Protein AF-A0A1Q3EKA0-F1 (afdb_monomer_lite)

InterPro domains:
  IPR011009 Protein kinase-like domain superfamily [SSF56112] (58-105)
  IPR051678 Aminoglycoside Phosphotransferase Enzymes [PTHR21310] (17-105)

pLDDT: mean 73.92, std 19.08, range [32.66, 97.12]

Secondary structure (DSSP, 8-state):
-PPPP------------EEEEE-SSEEEEEEEETTTEEEEEEEE------TT-SS----TTHHHHHHHHHHHHHHH--S--PPEEEEE--TT-SSSS-EEEEE--

Foldseek 3Di:
DDDDDDPPPPPPPFDFDWDWDDDLFWIWTWTQGPPPGTKIKIFTDPPDDPVPDPPRDPDLCNVVVVVVVLVCCVVPHPPDGWAWDDWDQCPVCPVVGTMTITDDD

Sequence (105 aa):
MPPPGKNKAGRLKTHFHVQVCTGSHHLTFIAQMSRSGKKLVRVESIYSRRRDSGSGLSSPSKMPSEIATMRYLKDHSTIPIPRIHGYDADADRHVGGTWLVMEYV

Radius of gyration: 19.07 Å; chains: 1; bounding box: 75×29×38 Å

Structure (mmCIF, N/CA/C/O backbone):
data_AF-A0A1Q3EKA0-F1
#
_entry.id   AF-A0A1Q3EKA0-F1
#
loop_
_atom_site.group_PDB
_atom_site.id
_atom_site.type_symbol
_atom_site.label_atom_id
_atom_site.label_alt_id
_atom_site.label_comp_id
_atom_site.label_asym_id
_atom_site.label_entity_id
_atom_site.label_seq_id
_atom_site.pdbx_PDB_ins_code
_atom_site.Cartn_x
_atom_site.Cartn_y
_atom_site.Cartn_z
_atom_site.occupancy
_atom_site.B_iso_or_equiv
_atom_site.auth_seq_id
_atom_site.auth_comp_id
_atom_site.auth_asym_id
_atom_site.auth_atom_id
_atom_site.pdbx_PDB_model_num
ATOM 1 N N . MET A 1 1 ? -52.107 8.979 -20.573 1.00 39.94 1 MET A N 1
ATOM 2 C CA . MET A 1 1 ? -51.158 7.974 -20.047 1.00 39.94 1 MET A CA 1
ATOM 3 C C . MET A 1 1 ? -49.746 8.361 -20.475 1.00 39.94 1 MET A C 1
ATOM 5 O O . MET A 1 1 ? -49.494 8.330 -21.673 1.00 39.94 1 MET A O 1
ATOM 9 N N . PRO A 1 2 ? -48.852 8.793 -19.569 1.00 42.00 2 PRO A N 1
ATOM 10 C CA . PRO A 1 2 ? -47.438 8.969 -19.896 1.00 42.00 2 PRO A CA 1
ATOM 11 C C . PRO A 1 2 ? -46.671 7.630 -19.774 1.00 42.00 2 PRO A C 1
ATOM 13 O O . PRO A 1 2 ? -47.087 6.770 -18.996 1.00 42.00 2 PRO A O 1
ATOM 16 N N . PRO A 1 3 ? -45.575 7.429 -20.531 1.00 42.81 3 PRO A N 1
ATOM 17 C CA . PRO A 1 3 ? -44.803 6.186 -20.518 1.00 42.81 3 PRO A CA 1
ATOM 18 C C . PRO A 1 3 ? -43.902 6.059 -19.271 1.00 42.81 3 PRO A C 1
ATOM 20 O O . PRO A 1 3 ? -43.572 7.068 -18.640 1.00 42.81 3 PRO A O 1
ATOM 23 N N . PRO A 1 4 ? -43.492 4.825 -18.911 1.00 44.59 4 PRO A N 1
ATOM 24 C CA . PRO A 1 4 ? -42.809 4.525 -17.659 1.00 44.59 4 PRO A CA 1
ATOM 25 C C . PRO A 1 4 ? -41.350 5.001 -17.648 1.00 44.59 4 PRO A C 1
ATOM 27 O O . PRO A 1 4 ? -40.685 5.135 -18.677 1.00 44.59 4 PRO A O 1
ATOM 30 N N . GLY A 1 5 ? -40.886 5.286 -16.432 1.00 42.09 5 GLY A N 1
ATOM 31 C CA . GLY A 1 5 ? -39.690 6.050 -16.113 1.00 42.09 5 GLY A CA 1
ATOM 32 C C . GLY A 1 5 ? -38.389 5.541 -16.729 1.00 42.09 5 GLY A C 1
ATOM 33 O O . GLY A 1 5 ? -37.995 4.386 -16.585 1.00 42.09 5 GLY A O 1
ATOM 34 N N . LYS A 1 6 ? -37.643 6.477 -17.321 1.00 40.66 6 LYS A N 1
ATOM 35 C CA . LYS A 1 6 ? -36.200 6.335 -17.503 1.00 40.66 6 LYS A CA 1
ATOM 36 C C . LYS A 1 6 ? -35.548 6.460 -16.127 1.00 40.66 6 LYS A C 1
ATOM 38 O O . LYS A 1 6 ? -35.421 7.569 -15.607 1.00 40.66 6 LYS A O 1
ATOM 43 N N . ASN A 1 7 ? -35.128 5.332 -15.554 1.00 41.12 7 ASN A N 1
ATOM 44 C CA . ASN A 1 7 ? -34.190 5.302 -14.435 1.00 41.12 7 ASN A CA 1
ATOM 45 C C . ASN A 1 7 ? -32.937 6.076 -14.853 1.00 41.12 7 ASN A C 1
ATOM 47 O O . ASN A 1 7 ? -32.092 5.573 -15.594 1.00 41.12 7 ASN A O 1
ATOM 51 N N . LYS A 1 8 ? -32.829 7.332 -14.412 1.00 42.78 8 LYS A N 1
ATOM 52 C CA . LYS A 1 8 ? -31.572 8.067 -14.487 1.00 42.78 8 LYS A CA 1
ATOM 53 C C . LYS A 1 8 ? -30.621 7.345 -13.546 1.00 42.78 8 LYS A C 1
ATOM 55 O O . LYS A 1 8 ? -30.718 7.511 -12.335 1.00 42.78 8 LYS A O 1
ATOM 60 N N . ALA A 1 9 ? -29.744 6.519 -14.115 1.00 40.72 9 ALA A N 1
ATOM 61 C CA . ALA A 1 9 ? -28.559 6.021 -13.443 1.00 40.72 9 ALA A CA 1
ATOM 62 C C . ALA A 1 9 ? -27.872 7.234 -12.812 1.00 40.72 9 ALA A C 1
ATOM 64 O O . ALA A 1 9 ? -27.305 8.082 -13.507 1.00 40.72 9 ALA A O 1
ATOM 65 N N . GLY A 1 10 ? -28.043 7.378 -11.498 1.00 32.66 10 GLY A N 1
ATOM 66 C CA . GLY A 1 10 ? -27.417 8.428 -10.726 1.00 32.66 10 GLY A CA 1
ATOM 67 C C . GLY A 1 10 ? -25.922 8.259 -10.902 1.00 32.66 10 GLY A C 1
ATOM 68 O O . GLY A 1 10 ? -25.333 7.336 -10.347 1.00 32.66 10 GLY A O 1
ATOM 69 N N . ARG A 1 11 ? -25.319 9.118 -11.725 1.00 40.06 11 ARG A N 1
ATOM 70 C CA . ARG A 1 11 ? -23.873 9.262 -11.830 1.00 40.06 11 ARG A CA 1
ATOM 71 C C . ARG A 1 11 ? -23.399 9.594 -10.421 1.00 40.06 11 ARG A C 1
ATOM 73 O O . ARG A 1 11 ? -23.566 10.730 -9.981 1.00 40.06 11 ARG A O 1
ATOM 80 N N . LEU A 1 12 ? -22.912 8.584 -9.699 1.00 39.88 12 LEU A N 1
ATOM 81 C CA . LEU A 1 12 ? -22.310 8.730 -8.380 1.00 39.88 12 LEU A CA 1
ATOM 82 C C . LEU A 1 12 ? -21.193 9.759 -8.537 1.00 39.88 12 LEU A C 1
ATOM 84 O O . LEU A 1 12 ? -20.130 9.469 -9.082 1.00 39.88 12 LEU A O 1
ATOM 88 N N . LYS A 1 13 ? -21.474 11.002 -8.140 1.00 41.31 13 LYS A N 1
ATOM 89 C CA . LYS A 1 13 ? -20.459 12.036 -8.001 1.00 41.31 13 LYS A CA 1
ATOM 90 C C . LYS A 1 13 ? -19.609 11.611 -6.816 1.00 41.31 13 LYS A C 1
ATOM 92 O O . LYS A 1 13 ? -19.964 11.854 -5.666 1.00 41.31 13 LYS A O 1
ATOM 97 N N . THR A 1 14 ? -18.527 10.896 -7.090 1.00 49.34 14 THR A N 1
ATOM 98 C CA . THR A 1 14 ? -17.526 10.611 -6.071 1.00 49.34 14 THR A CA 1
ATOM 99 C C . THR A 1 14 ? -16.797 11.919 -5.789 1.00 49.34 14 THR A C 1
ATOM 101 O O . THR A 1 14 ? -16.034 12.411 -6.616 1.00 49.34 14 THR A O 1
ATOM 104 N N . HIS A 1 15 ? -17.112 12.537 -4.653 1.00 48.06 15 HIS A N 1
ATOM 105 C CA . HIS A 1 15 ? -16.412 13.719 -4.169 1.00 48.06 15 HIS A CA 1
ATOM 106 C C . HIS A 1 15 ? -15.108 13.268 -3.513 1.00 48.06 15 HIS A C 1
ATOM 108 O O . HIS A 1 15 ? -15.100 12.865 -2.353 1.00 48.06 15 HIS A O 1
ATOM 114 N N . PHE A 1 16 ? -14.014 13.310 -4.271 1.00 52.31 16 PHE A N 1
ATOM 115 C CA . PHE A 1 16 ? -12.678 13.054 -3.749 1.00 52.31 16 PHE A CA 1
ATOM 116 C C . PHE A 1 16 ? -12.141 14.342 -3.126 1.00 52.31 16 PHE A C 1
ATOM 118 O O . PHE A 1 16 ? -11.792 15.285 -3.833 1.00 52.31 16 PHE A O 1
ATOM 125 N N . HIS A 1 17 ? -12.085 14.398 -1.798 1.00 56.69 17 HIS A N 1
ATOM 126 C CA . HIS A 1 17 ? -11.193 15.339 -1.131 1.00 56.69 17 HIS A CA 1
ATOM 127 C C . HIS A 1 17 ? -9.822 14.678 -1.066 1.00 56.69 17 HIS A C 1
ATOM 129 O O . HIS A 1 17 ? -9.723 13.567 -0.546 1.00 56.69 17 HIS A O 1
ATOM 135 N N . VAL A 1 18 ? -8.815 15.329 -1.647 1.00 62.31 18 VAL A N 1
ATOM 136 C CA . VAL A 1 18 ? -7.453 14.809 -1.760 1.00 62.31 18 VAL A CA 1
ATOM 137 C C . VAL A 1 18 ? -6.529 15.714 -0.963 1.00 62.31 18 VAL A C 1
ATOM 139 O O . VAL A 1 18 ? -6.274 16.848 -1.359 1.00 62.31 18 VAL A O 1
ATOM 142 N N . GLN A 1 19 ? -6.020 15.205 0.156 1.00 68.25 19 GLN A N 1
ATOM 143 C CA . GLN A 1 19 ? -4.917 15.839 0.875 1.00 68.25 19 GLN A CA 1
ATOM 144 C C . GLN A 1 19 ? -3.613 15.180 0.436 1.00 68.25 19 GLN A C 1
ATOM 146 O O . GLN A 1 19 ? -3.489 13.958 0.525 1.00 68.25 19 GLN A O 1
ATOM 151 N N . VAL A 1 20 ? -2.666 15.987 -0.046 1.00 69.06 20 VAL A N 1
ATOM 152 C CA . VAL A 1 20 ? -1.369 15.519 -0.546 1.00 69.06 20 VAL A CA 1
ATOM 153 C C . VAL A 1 20 ? -0.309 15.710 0.533 1.00 69.06 20 VAL A C 1
ATOM 155 O O . VAL A 1 20 ? -0.098 16.823 1.011 1.00 69.06 20 VAL A O 1
ATOM 158 N N . CYS A 1 21 ? 0.392 14.636 0.878 1.00 63.88 21 CYS A N 1
ATOM 159 C CA . CYS A 1 21 ? 1.622 14.682 1.659 1.00 63.88 21 CYS A CA 1
ATOM 160 C C . CYS A 1 21 ? 2.756 14.118 0.799 1.00 63.88 21 CYS A C 1
ATOM 162 O O . CYS A 1 21 ? 2.694 12.979 0.330 1.00 63.88 21 CYS A O 1
ATOM 164 N N . THR A 1 22 ? 3.789 14.923 0.562 1.00 62.31 22 THR A N 1
ATOM 165 C CA . THR A 1 22 ? 4.922 14.545 -0.289 1.00 62.31 22 THR A CA 1
ATOM 166 C C . THR A 1 22 ? 6.085 14.059 0.566 1.00 62.31 22 THR A C 1
ATOM 168 O O . THR A 1 22 ? 6.633 14.831 1.352 1.00 62.31 22 THR A O 1
ATOM 171 N N . GLY A 1 23 ? 6.482 12.798 0.401 1.00 62.12 23 GLY A N 1
ATOM 172 C CA . GLY A 1 23 ? 7.782 12.304 0.859 1.00 62.12 23 GLY A CA 1
ATOM 173 C C . GLY A 1 23 ? 8.791 12.270 -0.291 1.00 62.12 23 GLY A C 1
ATOM 174 O O . GLY A 1 23 ? 8.417 12.381 -1.457 1.00 62.12 23 GLY A O 1
ATOM 175 N N . SER A 1 24 ? 10.073 12.049 0.013 1.00 65.06 24 SER A N 1
ATOM 176 C CA . SER A 1 24 ? 11.143 11.990 -1.002 1.00 65.06 24 SER A CA 1
ATOM 177 C C . SER A 1 24 ? 10.981 10.856 -2.024 1.00 65.06 24 SER A C 1
ATOM 179 O O . SER A 1 24 ? 11.584 10.909 -3.089 1.00 65.06 24 SER A O 1
ATOM 181 N N . HIS A 1 25 ? 10.181 9.831 -1.709 1.00 70.19 25 HIS A N 1
ATOM 182 C CA . HIS A 1 25 ? 10.017 8.641 -2.551 1.00 70.19 25 HIS A CA 1
ATOM 183 C C . HIS A 1 25 ? 8.576 8.341 -2.950 1.00 70.19 25 HIS A C 1
ATOM 185 O O . HIS A 1 25 ? 8.373 7.728 -3.987 1.00 70.19 25 HIS A O 1
ATOM 191 N N . HIS A 1 26 ? 7.581 8.756 -2.164 1.00 77.19 26 HIS A N 1
ATOM 192 C CA . HIS A 1 26 ? 6.177 8.449 -2.427 1.00 77.19 26 HIS A CA 1
ATOM 193 C C . HIS A 1 26 ? 5.326 9.716 -2.314 1.00 77.19 26 HIS A C 1
ATOM 195 O O . HIS A 1 26 ? 5.500 10.521 -1.392 1.00 77.19 26 HIS A O 1
ATOM 201 N N . LEU A 1 27 ? 4.369 9.854 -3.225 1.00 83.31 27 LEU A N 1
ATOM 202 C CA . LEU A 1 27 ? 3.251 10.776 -3.090 1.00 83.31 27 LEU A CA 1
ATOM 203 C C . LEU A 1 27 ? 2.158 10.067 -2.298 1.00 83.31 27 LEU A C 1
ATOM 205 O O . LEU A 1 27 ? 1.742 8.967 -2.659 1.00 83.31 27 LEU A O 1
ATOM 209 N N . THR A 1 28 ? 1.714 10.675 -1.203 1.00 86.19 28 THR A N 1
ATOM 210 C CA . THR A 1 28 ? 0.647 10.123 -0.369 1.00 86.19 28 THR A CA 1
ATOM 211 C C . THR A 1 28 ? -0.592 10.991 -0.490 1.00 86.19 28 THR A C 1
ATOM 213 O O . THR A 1 28 ? -0.523 12.209 -0.342 1.00 86.19 28 THR A O 1
ATOM 216 N N . PHE A 1 29 ? -1.725 10.353 -0.736 1.00 87.31 29 PHE A N 1
ATOM 217 C CA . PHE A 1 29 ? -3.028 10.968 -0.887 1.00 87.31 29 PHE A CA 1
ATOM 218 C C . PHE A 1 29 ? -3.984 10.379 0.142 1.00 87.31 29 PHE A C 1
ATOM 220 O O . PHE A 1 29 ? -4.057 9.163 0.308 1.00 87.31 29 PHE A O 1
ATOM 227 N N . ILE A 1 30 ? -4.768 11.222 0.802 1.00 89.75 30 ILE A N 1
ATOM 228 C CA . ILE A 1 30 ? -5.939 10.762 1.553 1.00 89.75 30 ILE A CA 1
ATOM 229 C C . ILE A 1 30 ? -7.140 10.913 0.629 1.00 89.75 30 ILE A C 1
ATOM 231 O O . ILE A 1 30 ? -7.475 12.032 0.258 1.00 89.75 30 ILE A O 1
ATOM 235 N N . ALA A 1 31 ? -7.770 9.804 0.252 1.00 88.00 31 ALA A N 1
ATOM 236 C CA . ALA A 1 31 ? -8.953 9.773 -0.595 1.00 88.00 31 ALA A CA 1
ATOM 237 C C . ALA A 1 31 ? -10.210 9.557 0.256 1.00 88.00 31 ALA A C 1
ATOM 239 O O . ALA A 1 31 ? -10.386 8.505 0.875 1.00 88.00 31 ALA A O 1
ATOM 240 N N . GLN A 1 32 ? -11.112 10.538 0.273 1.00 87.56 32 GLN A N 1
ATOM 241 C CA . GLN A 1 32 ? -12.450 10.363 0.842 1.00 87.56 32 GLN A CA 1
ATOM 242 C C . GLN A 1 32 ? -13.358 9.647 -0.168 1.00 87.56 32 GLN A C 1
ATOM 244 O O . GLN A 1 32 ? -13.714 10.212 -1.201 1.00 87.56 32 GLN A O 1
ATOM 249 N N . MET A 1 33 ? -13.767 8.416 0.143 1.00 81.88 33 MET A N 1
ATOM 250 C CA . MET A 1 33 ? -14.749 7.667 -0.646 1.00 81.88 33 MET A CA 1
ATOM 251 C C . MET A 1 33 ? -16.151 7.865 -0.060 1.00 81.88 33 MET A C 1
ATOM 253 O O . MET A 1 33 ? -16.331 7.875 1.159 1.00 81.88 33 MET A O 1
ATOM 257 N N . SER A 1 34 ? -17.165 7.969 -0.919 1.00 78.88 34 SER A N 1
ATOM 258 C CA . SER A 1 34 ? -18.558 8.212 -0.505 1.00 78.88 34 SER A CA 1
ATOM 259 C C . SER A 1 34 ? -19.183 7.059 0.286 1.00 78.88 34 SER A C 1
ATOM 261 O O . SER A 1 34 ? -20.049 7.298 1.120 1.00 78.88 34 SER A O 1
ATOM 263 N N . ARG A 1 35 ? -18.755 5.810 0.042 1.00 80.44 35 AR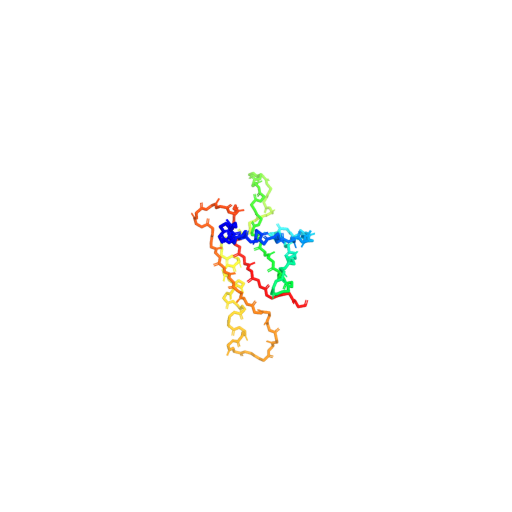G A N 1
ATOM 264 C CA . ARG A 1 35 ? -19.338 4.605 0.669 1.00 80.44 35 ARG A CA 1
ATOM 265 C C . ARG A 1 35 ? -18.424 3.892 1.662 1.00 80.44 35 ARG A C 1
ATOM 267 O O . ARG A 1 35 ? -18.922 3.178 2.519 1.00 80.44 35 ARG A O 1
ATOM 274 N N . SER A 1 36 ? -17.108 4.040 1.532 1.00 78.19 36 SER A N 1
ATOM 275 C CA . SER A 1 36 ? -16.123 3.235 2.274 1.00 78.19 36 SER A CA 1
ATOM 276 C C . SER A 1 36 ? -15.210 4.057 3.186 1.00 78.19 36 SER A C 1
ATOM 278 O O . SER A 1 36 ? -14.183 3.545 3.633 1.00 78.19 36 SER A O 1
ATOM 280 N N . GLY A 1 37 ? -15.551 5.327 3.419 1.00 86.56 37 GLY A N 1
ATOM 281 C CA . GLY A 1 37 ? -14.769 6.240 4.250 1.00 86.56 37 GLY A CA 1
ATOM 282 C C . GLY A 1 37 ? -13.445 6.672 3.614 1.00 86.56 37 GLY A C 1
ATO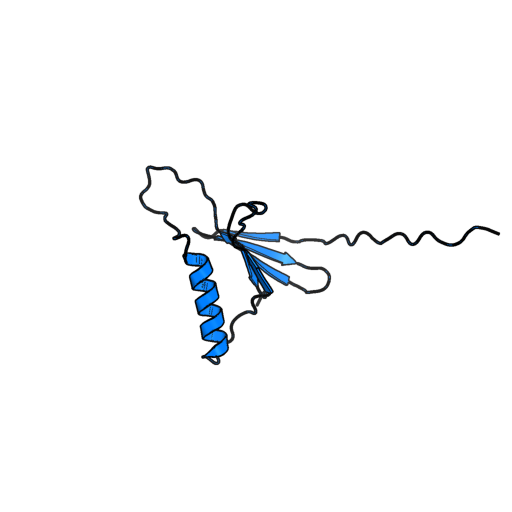M 283 O O . GLY A 1 37 ? -13.266 6.601 2.395 1.00 86.56 37 GLY A O 1
ATOM 284 N N . LYS A 1 38 ? -12.520 7.149 4.449 1.00 91.44 38 LYS A N 1
ATOM 285 C CA . LYS A 1 38 ? -11.184 7.576 4.020 1.00 91.44 38 LYS A CA 1
ATOM 286 C C . LYS A 1 38 ? -10.298 6.376 3.691 1.00 91.44 38 LYS A C 1
ATOM 288 O O . LYS A 1 38 ? -10.383 5.326 4.330 1.00 91.44 38 LYS A O 1
ATOM 293 N N . LYS A 1 39 ? -9.434 6.551 2.697 1.00 90.69 39 LYS A N 1
ATOM 294 C CA . LYS A 1 39 ? -8.379 5.615 2.305 1.00 90.69 39 LYS A CA 1
ATOM 295 C C . LYS A 1 39 ? -7.080 6.373 2.126 1.00 90.69 39 LYS A C 1
ATOM 297 O O . LYS A 1 39 ? -7.096 7.522 1.693 1.00 90.69 39 LYS A O 1
ATOM 302 N N . LEU A 1 40 ? -5.971 5.723 2.442 1.00 90.94 40 LEU A N 1
ATOM 303 C CA . LEU A 1 40 ? -4.649 6.237 2.133 1.00 90.94 40 LEU A CA 1
ATOM 304 C C . LEU A 1 40 ? -4.196 5.611 0.813 1.00 90.94 40 LEU A C 1
ATOM 306 O O . LEU A 1 40 ? -4.224 4.390 0.658 1.00 90.94 40 LEU A O 1
ATOM 310 N N . VAL A 1 41 ? -3.804 6.443 -0.140 1.00 89.81 41 VAL A N 1
ATOM 311 C CA . VAL A 1 41 ? -3.259 6.028 -1.431 1.00 89.81 41 VAL A CA 1
ATOM 312 C C . VAL A 1 41 ? -1.820 6.497 -1.493 1.00 89.81 41 VAL A C 1
ATOM 314 O O . VAL A 1 41 ? -1.536 7.669 -1.267 1.00 89.81 41 VAL A O 1
ATOM 317 N N . ARG A 1 42 ? -0.900 5.590 -1.788 1.00 88.75 42 ARG A N 1
ATOM 318 C CA . ARG A 1 42 ? 0.513 5.902 -1.978 1.00 88.75 42 ARG A CA 1
ATOM 319 C C . ARG A 1 42 ? 0.890 5.556 -3.398 1.00 88.75 42 ARG A C 1
ATOM 321 O O . ARG A 1 42 ? 0.621 4.446 -3.839 1.00 88.75 42 ARG A O 1
ATOM 328 N N . VAL A 1 43 ? 1.507 6.503 -4.083 1.00 87.12 43 VAL A N 1
ATOM 329 C CA . VAL A 1 43 ? 2.028 6.332 -5.437 1.00 87.12 43 VAL A CA 1
ATOM 330 C C . VAL A 1 43 ? 3.528 6.540 -5.374 1.00 87.12 43 VAL A C 1
ATOM 332 O O . VAL A 1 43 ? 4.008 7.498 -4.757 1.00 87.12 43 VAL A O 1
ATOM 335 N N . GLU A 1 44 ? 4.279 5.623 -5.965 1.00 83.88 44 GLU A N 1
ATOM 336 C CA . GLU A 1 44 ? 5.717 5.760 -6.082 1.00 83.88 44 GLU A CA 1
ATOM 337 C C . GLU A 1 44 ? 6.054 6.994 -6.917 1.00 83.88 44 GLU A C 1
ATOM 339 O O . GLU A 1 44 ? 5.518 7.208 -8.002 1.00 83.88 44 GLU A O 1
ATOM 344 N N . SER A 1 45 ? 6.907 7.859 -6.372 1.00 70.50 45 SER A N 1
ATOM 345 C CA . SER A 1 45 ? 7.257 9.102 -7.033 1.00 70.50 45 SER A CA 1
ATOM 346 C C . SER A 1 45 ? 8.210 8.832 -8.190 1.00 70.50 45 SER A C 1
ATOM 348 O O . SER A 1 45 ? 9.377 8.488 -8.000 1.00 70.50 45 SER A O 1
ATOM 350 N N . ILE A 1 46 ? 7.716 9.069 -9.398 1.00 61.28 46 ILE A N 1
ATOM 351 C CA . ILE A 1 46 ? 8.477 9.128 -10.648 1.00 61.28 46 ILE A CA 1
ATOM 352 C C . ILE A 1 46 ? 9.148 10.493 -10.855 1.00 61.28 46 ILE A C 1
ATOM 354 O O . ILE A 1 46 ? 9.180 10.995 -11.978 1.00 61.28 46 ILE A O 1
ATOM 358 N N . TYR A 1 47 ? 9.700 11.132 -9.812 1.00 53.81 47 TYR A N 1
ATOM 359 C CA . TYR A 1 47 ? 10.532 12.316 -10.054 1.00 53.81 47 TYR A CA 1
ATOM 360 C C . TYR A 1 47 ? 11.651 11.942 -11.028 1.00 53.81 47 TYR A C 1
ATOM 362 O O . TYR A 1 47 ? 12.522 11.120 -10.733 1.00 53.81 47 TYR A O 1
ATOM 370 N N . SER A 1 48 ? 11.575 12.533 -12.222 1.00 46.38 48 SER A N 1
ATOM 371 C CA . SER A 1 48 ? 12.512 12.326 -13.310 1.00 46.38 48 SER A CA 1
ATOM 372 C C . SER A 1 48 ? 13.924 12.574 -12.810 1.00 46.38 48 SER A C 1
ATOM 374 O O . SER A 1 48 ? 14.316 13.695 -12.488 1.00 46.38 48 SER A O 1
ATOM 376 N N . ARG A 1 49 ? 14.667 11.472 -12.759 1.00 51.28 49 ARG A N 1
ATOM 377 C CA . ARG A 1 49 ? 16.108 11.366 -12.575 1.00 51.28 49 ARG A CA 1
ATOM 378 C C . ARG A 1 49 ? 16.806 12.509 -13.316 1.00 51.28 49 ARG A C 1
ATOM 380 O O . ARG A 1 49 ? 16.940 12.454 -14.537 1.00 51.28 49 ARG A O 1
ATOM 387 N N . ARG A 1 50 ? 17.312 13.518 -12.608 1.00 44.38 50 ARG A N 1
ATOM 388 C CA . ARG A 1 50 ? 18.492 14.214 -13.128 1.00 44.38 50 ARG A CA 1
ATOM 389 C C . ARG A 1 50 ? 19.639 13.224 -12.978 1.00 44.38 50 ARG A C 1
ATOM 391 O O . ARG A 1 50 ? 19.855 12.711 -11.883 1.00 44.38 50 ARG A O 1
ATOM 398 N N . ARG A 1 51 ? 20.310 12.899 -14.086 1.00 48.06 51 ARG A N 1
ATOM 399 C CA . ARG A 1 51 ? 21.397 11.904 -14.162 1.00 48.06 51 ARG A CA 1
ATOM 400 C C . ARG A 1 51 ? 22.578 12.205 -13.221 1.00 48.06 51 A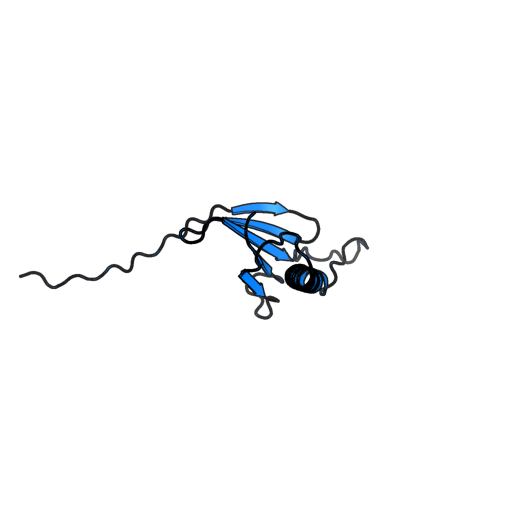RG A C 1
ATOM 402 O O . ARG A 1 51 ? 23.440 11.349 -13.069 1.00 48.06 51 ARG A O 1
ATOM 409 N N . ASP A 1 52 ? 22.579 13.363 -12.561 1.00 53.38 52 ASP A N 1
ATOM 410 C CA . ASP A 1 52 ? 23.792 13.993 -12.043 1.00 53.38 52 ASP A CA 1
ATOM 411 C C . ASP A 1 52 ? 23.808 14.140 -10.509 1.00 53.38 52 ASP A C 1
ATOM 413 O O . ASP A 1 52 ? 24.802 14.576 -9.937 1.00 53.38 52 ASP A O 1
ATOM 417 N N . SER A 1 53 ? 22.733 13.768 -9.810 1.00 47.62 53 SER A N 1
ATOM 418 C CA . SER A 1 53 ? 22.646 13.863 -8.346 1.00 47.62 53 SER A CA 1
ATOM 419 C C . SER A 1 53 ? 22.532 12.469 -7.729 1.00 47.62 53 SER A C 1
ATOM 42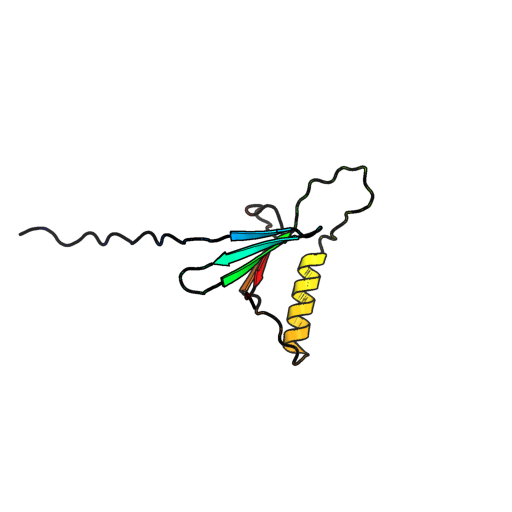1 O O . SER A 1 53 ? 21.451 11.882 -7.704 1.00 47.62 53 SER A O 1
ATOM 423 N N . GLY A 1 54 ? 23.653 11.940 -7.228 1.00 48.56 54 GLY A N 1
ATOM 424 C CA . GLY A 1 54 ? 23.812 10.603 -6.628 1.00 48.56 54 GLY A CA 1
ATOM 425 C C . GLY A 1 54 ? 23.020 10.320 -5.340 1.00 48.56 54 GLY A C 1
ATOM 426 O O . GLY A 1 54 ? 23.357 9.397 -4.606 1.00 48.56 54 GLY A O 1
ATOM 427 N N . SER A 1 55 ? 21.962 11.077 -5.055 1.00 51.03 55 SER A N 1
ATOM 428 C CA . SER A 1 55 ? 21.063 10.886 -3.917 1.00 51.03 55 SER A CA 1
ATOM 429 C C . SER A 1 55 ? 19.623 10.746 -4.425 1.00 51.03 55 SER A C 1
ATOM 431 O O . SER A 1 55 ? 18.938 11.748 -4.625 1.00 51.03 55 SER A O 1
ATOM 433 N N . GLY A 1 56 ? 19.145 9.523 -4.682 1.00 50.03 56 GLY A N 1
ATOM 434 C CA . GLY A 1 56 ? 17.751 9.373 -5.133 1.00 50.03 56 GLY A CA 1
ATOM 435 C C . GLY A 1 56 ? 17.274 8.013 -5.639 1.00 50.03 56 GLY A C 1
ATOM 436 O O . GLY A 1 56 ? 16.196 7.946 -6.223 1.00 50.03 56 GLY A O 1
ATOM 437 N N . LEU A 1 57 ? 18.018 6.921 -5.450 1.00 54.38 57 LEU A N 1
ATOM 438 C CA . LEU A 1 57 ? 17.565 5.599 -5.892 1.00 54.38 57 LEU A CA 1
ATOM 439 C C . LEU A 1 57 ? 16.496 5.055 -4.922 1.00 54.38 57 LEU A C 1
ATOM 441 O O . LEU A 1 57 ? 16.823 4.408 -3.930 1.00 54.38 57 LEU A O 1
ATOM 445 N N . SER A 1 58 ? 15.209 5.302 -5.197 1.00 59.28 58 SER A N 1
ATOM 446 C CA . SER A 1 58 ? 14.174 4.351 -4.757 1.00 59.28 58 SER A CA 1
ATOM 447 C C . SER A 1 58 ? 14.455 3.049 -5.500 1.00 59.28 58 SER A C 1
ATOM 449 O O . SER A 1 58 ? 14.463 3.048 -6.733 1.00 59.28 58 SER A O 1
ATOM 451 N N . SER A 1 59 ? 14.778 1.964 -4.791 1.00 66.69 59 SER A N 1
ATOM 452 C CA . SER A 1 59 ? 14.891 0.672 -5.460 1.00 66.69 59 SER A CA 1
ATOM 453 C C . SER A 1 59 ? 13.506 0.286 -5.990 1.00 66.69 59 SER A C 1
ATOM 455 O O . SER A 1 59 ? 12.520 0.474 -5.277 1.00 66.69 59 SER A O 1
ATOM 457 N N . PRO A 1 60 ? 13.401 -0.319 -7.185 1.00 69.94 60 PRO A N 1
ATOM 458 C CA . PRO A 1 60 ? 12.115 -0.802 -7.7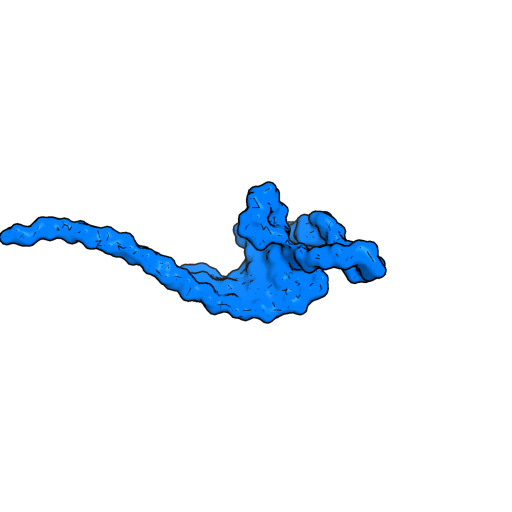05 1.00 69.94 60 PRO A CA 1
ATOM 459 C C . PRO A 1 60 ? 11.462 -1.855 -6.789 1.00 69.94 60 PRO A C 1
ATOM 461 O O . PRO A 1 60 ? 10.285 -2.167 -6.914 1.00 69.94 60 PRO A O 1
ATOM 464 N N . SER A 1 61 ? 12.224 -2.408 -5.842 1.00 76.19 61 SER A N 1
ATOM 465 C CA . SER A 1 61 ? 11.756 -3.342 -4.822 1.00 76.19 61 SER A CA 1
ATOM 466 C C . SER A 1 61 ? 11.224 -2.678 -3.547 1.00 76.19 61 SER A C 1
ATOM 468 O O . SER A 1 61 ? 10.726 -3.399 -2.687 1.00 76.19 61 SER A O 1
ATOM 470 N N . LYS A 1 62 ? 11.304 -1.349 -3.392 1.00 79.62 62 LYS A N 1
ATOM 471 C CA . LYS A 1 62 ? 10.985 -0.657 -2.131 1.00 79.62 62 LYS A CA 1
ATOM 472 C C . LYS A 1 62 ? 9.511 -0.760 -1.738 1.00 79.62 62 LYS A C 1
ATOM 474 O O . LYS A 1 62 ? 9.204 -1.141 -0.614 1.00 79.62 62 LYS A O 1
ATOM 479 N N . MET A 1 63 ? 8.590 -0.447 -2.648 1.00 84.38 63 MET A N 1
ATOM 480 C CA . MET A 1 63 ? 7.158 -0.596 -2.362 1.00 84.38 63 MET A CA 1
ATOM 481 C C . MET A 1 63 ? 6.737 -2.077 -2.257 1.00 84.38 63 MET A C 1
ATOM 483 O O . MET A 1 63 ? 6.021 -2.416 -1.311 1.00 84.38 63 MET A O 1
ATOM 487 N N . PRO A 1 64 ? 7.221 -2.996 -3.121 1.00 85.19 64 PRO A N 1
ATOM 488 C CA . PRO A 1 64 ? 7.007 -4.430 -2.924 1.00 85.19 64 PRO A CA 1
ATOM 489 C C . PRO A 1 64 ? 7.493 -4.961 -1.567 1.00 85.19 64 PRO A C 1
ATOM 491 O O . PRO A 1 64 ? 6.786 -5.747 -0.933 1.00 85.19 64 PRO A O 1
ATOM 494 N N . SER A 1 65 ? 8.670 -4.535 -1.093 1.00 87.00 65 SER A N 1
ATOM 495 C CA . SER A 1 65 ? 9.218 -4.987 0.193 1.00 87.00 65 SER A CA 1
ATOM 496 C C . SER A 1 65 ? 8.428 -4.439 1.380 1.00 87.00 65 SER A C 1
ATOM 498 O O . SER A 1 65 ? 8.202 -5.166 2.348 1.00 87.00 65 SER A O 1
ATOM 500 N N . GLU A 1 66 ? 7.929 -3.205 1.290 1.00 88.31 66 GLU A N 1
ATOM 501 C CA . GLU A 1 66 ? 7.015 -2.628 2.279 1.00 88.31 66 GLU A CA 1
ATOM 502 C C . GLU A 1 66 ? 5.721 -3.449 2.392 1.00 88.31 66 GLU A C 1
ATOM 504 O O . GLU A 1 66 ? 5.312 -3.827 3.491 1.00 88.31 66 GLU A O 1
ATOM 509 N N . ILE A 1 67 ? 5.120 -3.818 1.260 1.00 89.88 67 ILE A N 1
ATOM 510 C CA . ILE A 1 67 ? 3.897 -4.632 1.224 1.00 89.88 67 ILE A CA 1
ATOM 511 C C . ILE A 1 67 ? 4.143 -6.033 1.778 1.00 89.88 67 ILE A C 1
ATOM 513 O O . ILE A 1 67 ? 3.329 -6.538 2.555 1.00 89.88 67 ILE A O 1
ATOM 517 N N . ALA A 1 68 ? 5.257 -6.663 1.400 1.00 91.56 68 ALA A N 1
ATOM 518 C CA . ALA A 1 68 ? 5.643 -7.965 1.933 1.00 91.56 68 ALA A CA 1
ATOM 519 C C . ALA A 1 68 ? 5.832 -7.906 3.456 1.00 91.56 68 ALA A C 1
ATOM 521 O O . ALA A 1 68 ? 5.327 -8.770 4.168 1.00 91.56 68 ALA A O 1
ATOM 522 N N . THR A 1 69 ? 6.470 -6.847 3.960 1.00 94.25 69 THR A N 1
ATOM 523 C CA . THR A 1 69 ? 6.671 -6.627 5.400 1.00 94.25 69 THR A CA 1
ATOM 524 C C . THR A 1 69 ? 5.343 -6.445 6.128 1.00 94.25 69 THR A C 1
ATOM 526 O O . THR A 1 69 ? 5.115 -7.079 7.154 1.00 94.25 69 THR A O 1
ATOM 529 N N . MET A 1 70 ? 4.425 -5.634 5.592 1.00 93.62 70 MET A N 1
ATOM 530 C CA . MET A 1 70 ? 3.096 -5.449 6.186 1.00 93.62 70 MET A CA 1
ATOM 531 C C . MET A 1 70 ? 2.293 -6.753 6.232 1.00 93.62 70 MET A C 1
ATOM 533 O O . MET A 1 70 ? 1.632 -7.027 7.233 1.00 93.62 70 MET A O 1
ATOM 537 N N . ARG A 1 71 ? 2.350 -7.566 5.167 1.00 92.00 71 ARG A N 1
ATOM 538 C CA . ARG A 1 71 ? 1.716 -8.895 5.138 1.00 92.00 71 ARG A CA 1
ATOM 539 C C . ARG A 1 71 ? 2.338 -9.820 6.181 1.00 92.00 71 ARG A C 1
ATOM 541 O O . ARG A 1 71 ? 1.613 -10.408 6.971 1.00 92.00 71 ARG A O 1
ATOM 548 N N . TYR A 1 72 ? 3.666 -9.859 6.249 1.00 95.19 72 TYR A N 1
ATOM 549 C CA . TYR A 1 72 ? 4.382 -10.653 7.240 1.00 95.19 72 TYR A CA 1
ATOM 550 C C . TYR A 1 72 ? 3.995 -10.263 8.672 1.00 95.19 72 TYR A C 1
ATOM 552 O O . TYR A 1 72 ? 3.626 -11.130 9.458 1.00 95.19 72 TYR A O 1
ATOM 560 N N . LEU A 1 73 ? 4.011 -8.967 9.004 1.00 95.56 73 LEU A N 1
ATOM 561 C CA . LEU A 1 73 ? 3.641 -8.470 10.335 1.00 95.56 73 LEU A CA 1
ATOM 562 C C . LEU A 1 73 ? 2.186 -8.761 10.694 1.00 95.56 73 LEU A C 1
ATOM 564 O O . LEU A 1 73 ? 1.898 -9.028 11.858 1.00 95.56 73 LEU A O 1
ATOM 568 N N . LYS A 1 74 ? 1.283 -8.721 9.712 1.00 91.88 74 LYS A N 1
ATOM 569 C CA . LYS A 1 74 ? -0.122 -9.078 9.911 1.00 91.88 74 LYS A CA 1
ATOM 570 C C . LYS A 1 74 ? -0.291 -10.554 10.279 1.00 91.88 74 LYS A C 1
ATOM 572 O O . LYS A 1 74 ? -1.143 -10.871 11.101 1.00 91.88 74 LYS A O 1
ATOM 577 N N . ASP A 1 75 ? 0.505 -11.428 9.671 1.00 94.38 75 ASP A N 1
ATOM 578 C CA . ASP A 1 75 ? 0.397 -12.875 9.866 1.00 94.38 75 ASP A CA 1
ATOM 579 C C . ASP A 1 75 ? 1.198 -13.366 11.091 1.00 94.38 75 ASP A C 1
ATOM 581 O O . ASP A 1 75 ? 0.872 -14.404 11.662 1.00 94.38 75 ASP A O 1
ATOM 585 N N . HIS A 1 76 ? 2.229 -12.621 11.516 1.00 97.12 76 HIS A N 1
ATOM 586 C CA . HIS A 1 76 ? 3.208 -13.070 12.521 1.00 97.12 76 HIS A CA 1
ATOM 587 C C . HIS A 1 76 ? 3.344 -12.150 13.743 1.00 97.12 76 HIS A C 1
ATOM 589 O O . HIS A 1 76 ? 4.198 -12.390 14.596 1.00 97.12 76 HIS A O 1
ATOM 595 N N . SER A 1 77 ? 2.554 -11.084 13.852 1.00 96.06 77 SER A N 1
ATOM 596 C CA . SER A 1 77 ? 2.576 -10.200 15.019 1.00 96.06 77 SER A CA 1
ATOM 597 C C . SER A 1 77 ? 1.168 -9.786 15.431 1.00 96.06 77 SER A C 1
ATOM 599 O O . SER A 1 77 ? 0.217 -9.877 14.661 1.00 96.06 77 SER A O 1
ATOM 601 N N . THR A 1 78 ? 1.046 -9.278 16.652 1.00 95.44 78 THR A N 1
ATOM 602 C CA . THR A 1 78 ? -0.181 -8.658 17.167 1.00 95.44 78 THR A CA 1
ATO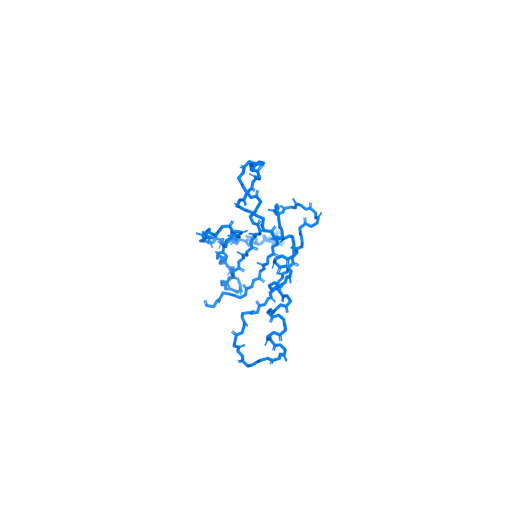M 603 C C . THR A 1 78 ? -0.190 -7.141 16.982 1.00 95.44 78 THR A C 1
ATOM 605 O O . THR A 1 78 ? -1.117 -6.470 17.437 1.00 95.44 78 THR A O 1
ATOM 608 N N . ILE A 1 79 ? 0.839 -6.584 16.331 1.00 93.81 79 ILE A N 1
ATOM 609 C CA . ILE A 1 79 ? 0.924 -5.151 16.060 1.00 93.81 79 ILE A CA 1
ATOM 610 C C . ILE A 1 79 ? -0.209 -4.795 15.090 1.00 93.81 79 ILE A C 1
ATOM 612 O O . ILE A 1 79 ? -0.350 -5.451 14.055 1.00 93.81 79 ILE A O 1
ATOM 616 N N . PRO A 1 80 ? -1.023 -3.767 15.384 1.00 91.00 80 PRO A N 1
ATOM 617 C CA . PRO A 1 80 ? -2.064 -3.339 14.465 1.00 91.00 80 PRO A CA 1
ATOM 618 C C . PRO A 1 80 ? -1.426 -2.747 13.202 1.00 91.00 80 PRO A C 1
ATOM 620 O O . PRO A 1 80 ? -0.739 -1.728 13.254 1.00 91.00 80 PRO A O 1
ATOM 623 N N . ILE A 1 81 ? -1.660 -3.396 12.060 1.00 92.81 81 ILE A N 1
ATOM 624 C CA . ILE A 1 81 ? -1.195 -2.954 10.741 1.00 92.81 81 ILE A CA 1
ATOM 625 C C . ILE A 1 81 ? -2.410 -2.514 9.912 1.00 92.81 81 ILE A C 1
ATOM 627 O O . ILE A 1 81 ? -3.391 -3.263 9.854 1.00 92.81 81 ILE A O 1
ATOM 631 N N . PRO A 1 82 ? -2.360 -1.356 9.223 1.00 92.00 82 PRO A N 1
ATOM 632 C CA . PRO A 1 82 ? -3.462 -0.919 8.375 1.00 92.00 82 PRO A CA 1
ATOM 633 C C . PRO A 1 82 ? -3.762 -1.937 7.272 1.00 92.00 82 PRO A C 1
ATOM 635 O O . PRO A 1 82 ? -2.852 -2.476 6.626 1.00 92.00 82 PRO A O 1
ATOM 638 N N . ARG A 1 83 ? -5.046 -2.182 7.000 1.00 90.94 83 ARG A N 1
ATOM 639 C CA . ARG A 1 83 ? -5.438 -3.142 5.965 1.00 90.94 83 ARG A CA 1
ATOM 640 C C . ARG A 1 83 ? -5.052 -2.648 4.569 1.00 90.94 83 ARG A C 1
ATOM 642 O O . ARG A 1 83 ? -5.464 -1.576 4.141 1.00 90.94 83 ARG A O 1
ATOM 649 N N . ILE A 1 84 ? -4.343 -3.480 3.810 1.00 92.56 84 ILE A N 1
ATOM 650 C CA . ILE A 1 84 ? -4.106 -3.254 2.378 1.00 92.56 84 ILE A CA 1
ATOM 651 C C . ILE A 1 84 ? -5.367 -3.635 1.593 1.00 92.56 84 ILE A C 1
ATOM 653 O O . ILE A 1 84 ? -5.875 -4.750 1.731 1.00 92.56 84 ILE A O 1
ATOM 657 N N . HIS A 1 85 ? -5.872 -2.711 0.776 1.00 90.56 85 HIS A N 1
ATOM 658 C CA . HIS A 1 85 ? -7.047 -2.910 -0.079 1.00 90.56 85 HIS A CA 1
ATOM 659 C C . HIS A 1 85 ? -6.682 -3.277 -1.515 1.00 90.56 85 HIS A C 1
ATOM 661 O O . HIS A 1 85 ? -7.408 -4.044 -2.141 1.00 90.56 85 HIS A O 1
ATOM 667 N N . GLY A 1 86 ? -5.578 -2.744 -2.031 1.00 90.25 86 GLY A N 1
ATOM 668 C CA . GLY A 1 86 ? -5.137 -3.002 -3.395 1.00 90.25 86 GLY A CA 1
ATOM 669 C C . GLY A 1 86 ? -3.708 -2.535 -3.608 1.00 90.25 86 GLY A C 1
ATOM 670 O O . GLY A 1 86 ? -3.263 -1.589 -2.965 1.00 90.25 86 GLY A O 1
ATOM 671 N N . TYR A 1 87 ? -3.004 -3.224 -4.490 1.00 90.94 87 TYR A N 1
ATOM 672 C CA . TYR A 1 87 ? -1.654 -2.902 -4.921 1.00 90.94 87 TYR A CA 1
ATOM 673 C C . TYR A 1 87 ? -1.554 -3.199 -6.410 1.00 90.94 87 TYR A C 1
ATOM 675 O O . TYR A 1 87 ? -2.072 -4.230 -6.847 1.00 90.94 87 TYR A O 1
ATOM 683 N N . ASP A 1 88 ? -0.850 -2.343 -7.136 1.00 89.25 88 ASP A N 1
ATOM 684 C CA . ASP A 1 88 ? -0.514 -2.561 -8.534 1.00 89.25 88 ASP A CA 1
ATOM 685 C C . ASP A 1 88 ? 0.906 -2.055 -8.815 1.00 89.25 88 ASP A C 1
ATOM 687 O O . ASP A 1 88 ? 1.348 -1.038 -8.273 1.00 89.25 88 ASP A O 1
ATOM 691 N N . ALA A 1 89 ? 1.618 -2.782 -9.672 1.00 85.00 89 ALA A N 1
ATOM 692 C CA . ALA A 1 89 ? 2.922 -2.381 -10.185 1.00 85.00 89 ALA A CA 1
ATOM 693 C C . ALA A 1 89 ? 2.827 -1.310 -11.287 1.00 85.00 89 ALA A C 1
ATOM 695 O O . ALA A 1 89 ? 3.862 -0.848 -11.760 1.00 85.00 89 ALA A O 1
ATOM 696 N N . ASP A 1 90 ? 1.608 -0.936 -11.692 1.00 84.94 90 ASP A N 1
ATOM 697 C CA . ASP A 1 90 ? 1.314 -0.009 -12.787 1.00 84.94 90 ASP A CA 1
ATOM 698 C C . ASP A 1 90 ? 1.975 -0.469 -14.095 1.00 84.94 90 ASP A C 1
ATOM 700 O O . ASP A 1 90 ? 2.596 0.298 -14.833 1.00 84.94 90 ASP A O 1
ATOM 704 N N . ALA A 1 91 ? 1.876 -1.776 -14.372 1.00 80.69 91 ALA A N 1
ATOM 705 C CA . ALA A 1 91 ? 2.454 -2.383 -15.571 1.00 80.69 91 ALA A CA 1
ATOM 706 C C . ALA A 1 91 ? 1.832 -1.822 -16.865 1.00 80.69 91 ALA A C 1
ATOM 708 O O . ALA A 1 91 ? 2.494 -1.795 -17.905 1.00 80.69 91 ALA A O 1
ATOM 709 N N . ASP A 1 92 ? 0.585 -1.347 -16.787 1.00 84.56 92 ASP A N 1
ATOM 710 C CA . ASP A 1 92 ? -0.147 -0.657 -17.853 1.00 84.56 92 ASP A CA 1
ATOM 711 C C . ASP A 1 92 ? 0.170 0.851 -17.945 1.00 84.56 92 ASP A C 1
ATOM 713 O O . ASP A 1 92 ? -0.192 1.491 -18.933 1.00 84.56 92 ASP A O 1
ATOM 717 N N . ARG A 1 93 ? 0.923 1.398 -16.978 1.00 78.62 93 ARG A N 1
ATOM 718 C CA . ARG A 1 93 ? 1.389 2.794 -16.905 1.00 78.62 93 ARG A CA 1
ATOM 719 C C . ARG A 1 93 ? 0.271 3.838 -16.850 1.00 78.62 93 ARG A C 1
ATOM 721 O O . ARG A 1 93 ? 0.471 4.970 -17.301 1.00 78.62 93 ARG A O 1
ATOM 728 N N . HIS A 1 94 ? -0.903 3.493 -16.330 1.00 83.50 94 HIS A N 1
ATOM 729 C CA . HIS A 1 94 ? -2.029 4.428 -16.262 1.00 83.50 94 HIS A CA 1
ATOM 730 C C . HIS A 1 94 ? -1.930 5.428 -15.102 1.00 83.50 94 HIS A C 1
ATOM 732 O O . HIS A 1 94 ? -2.506 6.516 -15.188 1.00 83.50 94 HIS A O 1
ATOM 738 N N . VAL A 1 95 ? -1.216 5.085 -14.028 1.00 79.56 95 VAL A N 1
ATOM 739 C CA . VAL A 1 95 ? -1.078 5.922 -12.821 1.00 79.56 95 VAL A CA 1
ATOM 740 C C . VAL A 1 95 ? 0.260 6.670 -12.798 1.00 79.56 95 VAL A C 1
ATOM 742 O O . VAL A 1 95 ? 0.363 7.737 -12.187 1.00 79.56 95 VAL A O 1
ATOM 745 N N . GLY A 1 96 ? 1.263 6.163 -13.517 1.00 77.62 96 GLY A N 1
ATOM 746 C CA . GLY A 1 96 ? 2.607 6.727 -13.609 1.00 77.62 96 GLY A CA 1
ATOM 747 C C . GLY A 1 96 ? 3.599 6.123 -12.612 1.00 77.62 96 GLY A C 1
ATOM 748 O O . GLY A 1 96 ? 4.715 6.611 -12.505 1.00 77.62 96 GLY A O 1
ATOM 749 N N . GLY A 1 97 ? 3.239 5.072 -11.885 1.00 80.00 97 GLY A N 1
ATOM 750 C CA . GLY A 1 97 ? 4.121 4.396 -10.943 1.00 80.00 97 GLY A CA 1
ATOM 751 C C . GLY A 1 97 ? 3.378 3.402 -10.062 1.00 80.00 97 GLY A C 1
ATOM 752 O O . GLY A 1 97 ? 2.158 3.476 -9.912 1.00 80.00 97 GLY A O 1
ATOM 753 N N . THR A 1 98 ? 4.140 2.497 -9.446 1.00 87.00 98 THR A N 1
ATOM 754 C CA . THR A 1 98 ? 3.651 1.527 -8.463 1.00 87.00 98 THR A CA 1
ATOM 755 C C . THR A 1 98 ? 2.762 2.209 -7.426 1.00 87.00 98 THR A C 1
ATOM 757 O O . THR A 1 98 ? 3.143 3.244 -6.871 1.00 87.00 98 THR A O 1
ATOM 760 N N . TRP A 1 99 ? 1.604 1.632 -7.114 1.00 88.69 99 TRP A N 1
ATOM 761 C CA . TRP A 1 99 ? 0.690 2.232 -6.149 1.00 88.69 99 TRP A CA 1
ATOM 762 C C . TRP A 1 99 ? 0.083 1.229 -5.171 1.00 88.69 99 TRP A C 1
ATOM 764 O O . TRP A 1 99 ? -0.072 0.039 -5.443 1.00 88.69 99 TRP A O 1
ATOM 774 N N . LEU A 1 100 ? -0.270 1.745 -3.995 1.00 91.81 100 LEU A N 1
ATOM 775 C CA . LEU A 1 100 ? -0.843 1.014 -2.872 1.00 91.81 100 LEU A CA 1
ATOM 776 C C . LEU A 1 100 ? -2.044 1.785 -2.323 1.00 91.81 100 LEU A C 1
ATOM 778 O O . LEU A 1 100 ? -1.941 2.970 -2.010 1.00 91.81 100 LEU A O 1
ATOM 782 N N . VAL A 1 101 ? -3.168 1.097 -2.142 1.00 91.88 101 VAL A N 1
ATOM 783 C CA . VAL A 1 101 ? -4.338 1.601 -1.416 1.00 91.88 101 VAL A CA 1
ATOM 784 C C . VAL A 1 101 ? -4.457 0.843 -0.106 1.00 91.88 101 VAL A C 1
ATOM 786 O O . VAL A 1 101 ? -4.539 -0.388 -0.085 1.00 91.88 101 VAL A O 1
ATOM 789 N N . MET A 1 102 ? -4.519 1.580 0.993 1.00 93.44 102 MET A N 1
ATOM 790 C CA . MET A 1 102 ? -4.608 1.034 2.339 1.00 93.44 102 MET A CA 1
ATOM 791 C C . MET A 1 102 ? -5.629 1.791 3.191 1.00 93.44 102 MET A C 1
ATOM 793 O O . MET A 1 102 ? -6.155 2.846 2.820 1.00 93.44 102 MET A O 1
ATOM 797 N N . GLU A 1 103 ? -5.972 1.187 4.316 1.00 92.31 103 GLU A N 1
ATOM 798 C CA . GLU A 1 103 ? -6.791 1.788 5.353 1.00 92.31 103 GLU A CA 1
ATOM 799 C C . GLU A 1 103 ? -6.180 3.106 5.839 1.00 92.31 103 GLU A C 1
ATOM 801 O O . GLU A 1 103 ? -4.965 3.227 5.993 1.00 92.31 103 GLU A O 1
ATOM 806 N N . TYR A 1 104 ? -7.041 4.102 6.038 1.00 89.19 104 TYR A N 1
ATOM 807 C CA . TYR A 1 104 ? -6.673 5.338 6.713 1.00 89.19 104 TYR A CA 1
ATOM 808 C C . TYR A 1 104 ? -6.946 5.147 8.205 1.00 89.19 104 TYR A C 1
ATOM 810 O O . TYR A 1 104 ? -8.093 4.874 8.562 1.00 89.19 104 TYR A O 1
ATOM 818 N N . VAL A 1 105 ? -5.897 5.248 9.022 1.00 86.19 105 VAL A N 1
ATOM 819 C CA . VAL A 1 105 ? -5.930 5.055 10.480 1.00 86.19 105 VAL A CA 1
ATOM 820 C C . VAL A 1 105 ? -5.809 6.400 11.176 1.00 86.19 105 VAL A C 1
ATOM 822 O O . VAL A 1 105 ? -5.006 7.225 10.683 1.00 86.19 105 VAL A O 1
#

Organism: Lentinula edodes (NCBI:txid5353)